Protein AF-A0A444K1G9-F1 (afdb_monomer)

Secondary structure (DSSP, 8-state):
--HHHHHHHHHHHHHHHHHHHHHHSHHHHHHHTT--HHHHHHHHHHHHHHHHHHHHHHHHHHTTS-HHHHHHHHHHHHHHHHHHHHH-

Solvent-accessible surface area (backbone atoms only — not comparable to full-atom values): 5043 Å² total; per-residue (Å²): 131,63,68,71,58,54,52,50,50,53,50,54,47,55,52,50,49,64,68,51,49,53,70,77,42,34,64,59,52,6,58,76,71,73,48,53,56,77,61,44,48,46,58,57,51,52,49,52,52,48,49,68,52,46,52,58,51,50,48,63,76,44,63,89,54,66,65,66,64,52,53,52,51,53,51,50,50,52,51,52,52,52,52,51,64,76,74,108

Radius of gyration: 15.73 Å; Cα contacts (8 Å, |Δi|>4): 18; chains: 1; bounding box: 28×26×45 Å

Foldseek 3Di:
DDPVVVVVVVLVVVVVCVLCVCVVCLVVVCVVVVHDSVVSCVVNVVVVVCCVPVVVVLCVVCVPPDPVVSVVVVSVVVVVVVVVVVVD

pLDDT: mean 92.17, std 3.68, range [70.94, 97.31]

Sequence (88 aa):
MPLPILALAIASFCIGTTEFVIMGLLPEVAADLGVSIPSAGLLVTGYALGVVFGAPIVAMATARLPRKPVLVGLAALFVIGNLFCAIA

Mean predicted aligned error: 3.92 Å

Structure (mmCIF, N/CA/C/O backbone):
data_AF-A0A444K1G9-F1
#
_entry.id   AF-A0A444K1G9-F1
#
loop_
_atom_site.group_PDB
_atom_site.id
_atom_site.type_symbol
_atom_site.label_atom_id
_atom_site.label_alt_id
_atom_site.label_comp_id
_atom_site.label_asym_id
_atom_site.label_entity_id
_atom_site.label_seq_id
_atom_site.pdbx_PDB_ins_code
_atom_site.Cartn_x
_atom_site.Cartn_y
_atom_site.Cartn_z
_atom_site.occupancy
_atom_site.B_iso_or_equiv
_atom_site.auth_seq_id
_atom_site.auth_comp_id
_atom_site.auth_asym_id
_atom_site.auth_atom_id
_atom_site.pdbx_PDB_model_num
ATOM 1 N N . MET A 1 1 ? 1.393 -14.819 23.217 1.00 70.94 1 MET A N 1
ATOM 2 C CA . MET A 1 1 ? 1.227 -13.453 22.666 1.00 70.94 1 MET A CA 1
ATOM 3 C C . MET A 1 1 ? -0.261 -13.171 22.513 1.00 70.94 1 MET A C 1
ATOM 5 O O . MET A 1 1 ? -0.973 -14.090 22.126 1.00 70.94 1 MET A O 1
ATOM 9 N N . PRO A 1 2 ? -0.758 -11.969 22.834 1.00 90.12 2 PRO A N 1
ATOM 10 C CA . PRO A 1 2 ? -2.173 -11.650 22.658 1.00 90.12 2 PRO A CA 1
ATOM 11 C C . PRO A 1 2 ? -2.555 -11.676 21.165 1.00 90.12 2 PRO A C 1
ATOM 13 O O . PRO A 1 2 ? -1.848 -11.105 20.334 1.00 90.12 2 PRO A O 1
ATOM 16 N N . LEU A 1 3 ? -3.679 -12.327 20.836 1.00 89.06 3 LEU A N 1
ATOM 17 C CA . LEU A 1 3 ? -4.178 -12.520 19.460 1.00 89.06 3 LEU A CA 1
ATOM 18 C C . LEU A 1 3 ? -4.162 -11.248 18.584 1.00 89.06 3 LEU A C 1
ATOM 20 O O . LEU A 1 3 ? -3.748 -11.338 17.431 1.00 89.06 3 LEU A O 1
ATOM 24 N N . PRO A 1 4 ? -4.557 -10.059 19.090 1.00 86.50 4 PRO A N 1
ATOM 25 C CA . PRO A 1 4 ? -4.537 -8.833 18.293 1.00 86.50 4 PRO A CA 1
ATOM 26 C C . PRO A 1 4 ? -3.138 -8.418 17.829 1.00 86.50 4 PRO A C 1
ATOM 28 O O . PRO A 1 4 ? -2.994 -7.904 16.727 1.00 86.50 4 PRO A O 1
ATOM 31 N N . ILE A 1 5 ? -2.105 -8.656 18.642 1.00 89.50 5 ILE A N 1
ATOM 32 C CA . ILE A 1 5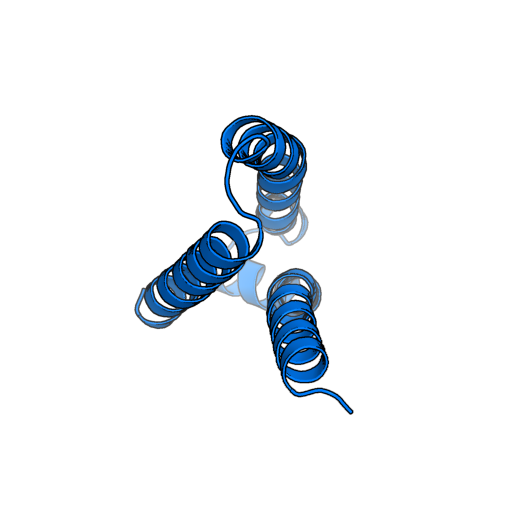 ? -0.722 -8.323 18.273 1.00 89.50 5 ILE A CA 1
ATOM 33 C C . ILE A 1 5 ? -0.218 -9.289 17.205 1.00 89.50 5 ILE A C 1
ATOM 35 O O . ILE A 1 5 ? 0.449 -8.856 16.275 1.00 89.50 5 ILE A O 1
ATOM 39 N N . LEU A 1 6 ? -0.580 -10.573 17.293 1.00 91.75 6 LEU A N 1
ATOM 40 C CA . LEU A 1 6 ? -0.252 -11.542 16.248 1.00 91.75 6 LEU A CA 1
ATOM 41 C C . LEU A 1 6 ? -0.918 -11.167 14.917 1.00 91.75 6 LEU A C 1
ATOM 43 O O . LEU A 1 6 ? -0.262 -11.184 13.883 1.00 91.75 6 LEU A O 1
ATOM 47 N N . ALA A 1 7 ? -2.191 -10.765 14.947 1.00 88.69 7 ALA A N 1
ATOM 48 C CA . ALA A 1 7 ? -2.898 -10.301 13.755 1.00 88.69 7 ALA A CA 1
ATOM 49 C C . ALA A 1 7 ? -2.244 -9.049 13.144 1.00 88.69 7 ALA A C 1
ATOM 51 O O . ALA A 1 7 ? -2.050 -8.991 11.933 1.00 88.69 7 ALA A O 1
ATOM 52 N N . LEU A 1 8 ? -1.856 -8.075 13.974 1.00 90.50 8 LEU A N 1
ATOM 53 C CA . LEU A 1 8 ? -1.129 -6.888 13.517 1.00 90.50 8 LEU A CA 1
ATOM 54 C C . LEU A 1 8 ? 0.256 -7.239 12.965 1.00 90.50 8 LEU A C 1
ATOM 56 O O . LEU A 1 8 ? 0.655 -6.679 11.953 1.00 90.50 8 LEU A O 1
ATOM 60 N N . ALA A 1 9 ? 0.971 -8.179 13.584 1.00 92.75 9 ALA A N 1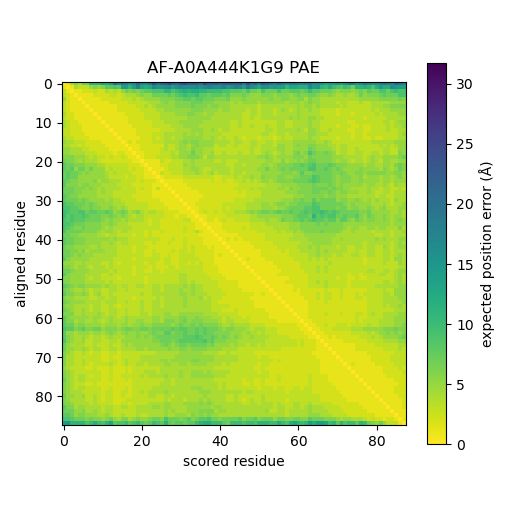
ATOM 61 C CA . ALA A 1 9 ? 2.272 -8.630 13.105 1.00 92.75 9 ALA A CA 1
ATOM 62 C C . ALA A 1 9 ? 2.164 -9.300 11.728 1.00 92.75 9 ALA A C 1
ATOM 64 O O . ALA A 1 9 ? 2.942 -8.973 10.837 1.00 92.75 9 ALA A O 1
ATOM 65 N N . ILE A 1 10 ? 1.174 -10.179 11.536 1.00 92.25 10 ILE A N 1
ATOM 66 C CA . ILE A 1 10 ? 0.904 -10.814 10.238 1.00 92.25 10 ILE A CA 1
ATOM 67 C C . ILE A 1 10 ? 0.534 -9.753 9.197 1.00 92.25 10 ILE A C 1
ATOM 69 O O . ILE A 1 10 ? 1.088 -9.764 8.104 1.00 92.25 10 ILE A O 1
ATOM 73 N N . ALA A 1 11 ? -0.347 -8.808 9.537 1.00 90.69 11 ALA A N 1
ATOM 74 C CA . ALA A 1 11 ? -0.732 -7.735 8.624 1.00 90.69 11 ALA A CA 1
ATOM 75 C C . ALA A 1 11 ? 0.475 -6.880 8.205 1.00 90.69 11 ALA A C 1
ATOM 77 O O . ALA A 1 11 ? 0.703 -6.693 7.013 1.00 90.69 11 ALA A O 1
ATOM 78 N N . SER A 1 12 ? 1.285 -6.421 9.164 1.00 92.00 12 SER A N 1
ATOM 79 C CA . SER A 1 12 ? 2.503 -5.652 8.884 1.00 92.00 12 SER A CA 1
ATOM 80 C C . SER A 1 12 ? 3.517 -6.448 8.064 1.00 92.00 12 SER A C 1
ATOM 82 O O . SER A 1 12 ? 4.167 -5.878 7.193 1.00 92.00 12 SER A O 1
ATOM 84 N N . PHE A 1 13 ? 3.640 -7.755 8.311 1.00 92.88 13 PHE A N 1
ATOM 85 C CA . PHE A 1 13 ? 4.493 -8.634 7.518 1.00 92.88 13 PHE A CA 1
ATOM 86 C C . PHE A 1 13 ? 4.007 -8.716 6.070 1.00 92.88 13 PHE A C 1
ATOM 88 O O . PHE A 1 13 ? 4.779 -8.427 5.166 1.00 92.88 13 PHE A O 1
ATOM 95 N N . CYS A 1 14 ? 2.728 -9.027 5.840 1.00 90.88 14 CYS A N 1
ATOM 96 C CA . CYS A 1 14 ? 2.160 -9.114 4.493 1.00 90.88 14 CYS A CA 1
ATOM 97 C C . CYS A 1 14 ? 2.281 -7.792 3.719 1.00 90.88 14 CYS A C 1
ATOM 99 O O . CYS A 1 14 ? 2.649 -7.806 2.543 1.00 90.88 14 CYS A O 1
ATOM 101 N N . ILE A 1 15 ? 2.004 -6.660 4.377 1.00 91.38 15 ILE A N 1
ATOM 102 C CA . ILE A 1 15 ? 2.162 -5.327 3.781 1.00 91.38 15 ILE A CA 1
ATOM 103 C C . ILE A 1 15 ? 3.631 -5.108 3.405 1.00 91.38 15 ILE A C 1
ATOM 105 O O . ILE A 1 15 ? 3.925 -4.878 2.236 1.00 91.38 15 ILE A O 1
ATOM 109 N N . GLY A 1 16 ? 4.560 -5.295 4.348 1.00 90.50 16 GLY A N 1
ATOM 110 C CA . GLY A 1 16 ? 5.990 -5.128 4.090 1.00 90.50 16 GLY A CA 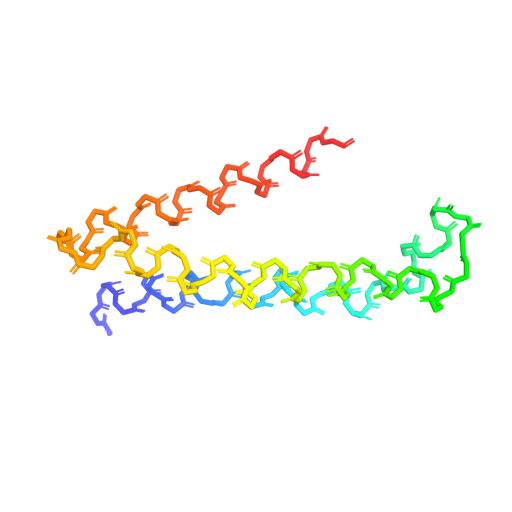1
ATOM 111 C C . GLY A 1 16 ? 6.497 -6.033 2.965 1.00 90.50 16 GLY A C 1
ATOM 112 O O . GLY A 1 16 ? 7.170 -5.566 2.052 1.00 90.50 16 GLY A O 1
ATOM 113 N N . THR A 1 17 ? 6.134 -7.317 2.959 1.00 91.19 17 THR A N 1
ATOM 114 C CA . THR A 1 17 ? 6.520 -8.240 1.882 1.00 91.19 17 THR A CA 1
ATOM 115 C C . THR A 1 17 ? 6.064 -7.730 0.517 1.00 91.19 17 THR A C 1
ATOM 117 O O . THR A 1 17 ? 6.860 -7.738 -0.415 1.00 91.19 17 THR A O 1
ATOM 120 N N . THR A 1 18 ? 4.830 -7.237 0.403 1.00 87.94 18 THR A N 1
ATOM 121 C CA . THR A 1 18 ? 4.286 -6.721 -0.865 1.00 87.94 18 THR A CA 1
ATOM 122 C C . THR A 1 18 ? 5.057 -5.493 -1.358 1.00 87.94 18 THR A C 1
ATOM 124 O O . THR A 1 18 ? 5.332 -5.367 -2.548 1.00 87.94 18 THR A O 1
ATOM 127 N N . GLU A 1 19 ? 5.461 -4.612 -0.443 1.00 87.44 19 GLU A N 1
ATOM 128 C CA . GLU A 1 19 ? 6.193 -3.384 -0.771 1.00 87.44 19 GLU A CA 1
ATOM 129 C C . GLU A 1 19 ? 7.654 -3.633 -1.163 1.00 87.44 19 GLU A C 1
ATOM 131 O O . GLU A 1 19 ? 8.193 -2.931 -2.018 1.00 87.44 19 GLU A O 1
ATOM 136 N N . PHE A 1 20 ? 8.311 -4.623 -0.552 1.00 84.50 20 PHE A N 1
ATOM 137 C CA . PHE A 1 20 ? 9.740 -4.872 -0.768 1.00 84.50 20 PHE A CA 1
ATOM 138 C C . PHE A 1 20 ? 10.024 -5.918 -1.852 1.00 84.50 20 PHE A C 1
ATOM 140 O O . PHE A 1 20 ? 11.059 -5.830 -2.515 1.00 84.50 20 PHE A O 1
ATOM 147 N N . VAL A 1 21 ? 9.123 -6.882 -2.081 1.00 90.12 21 VAL A N 1
ATOM 148 C CA . VAL A 1 21 ? 9.313 -7.931 -3.102 1.00 90.12 21 VAL A CA 1
ATOM 149 C C . VAL A 1 21 ? 9.497 -7.339 -4.500 1.00 90.12 21 VAL A C 1
ATOM 151 O O . VAL A 1 21 ? 10.353 -7.811 -5.246 1.00 90.12 21 VAL A O 1
ATOM 154 N N . ILE A 1 22 ? 8.778 -6.263 -4.838 1.00 85.62 22 ILE A N 1
ATOM 155 C CA . ILE A 1 22 ? 8.872 -5.619 -6.159 1.00 85.62 22 ILE A CA 1
ATOM 156 C C . ILE A 1 22 ? 10.285 -5.109 -6.475 1.00 85.62 22 ILE A C 1
ATOM 158 O O . ILE A 1 22 ? 10.692 -5.102 -7.630 1.00 85.62 22 ILE A O 1
ATOM 162 N N . MET A 1 23 ? 11.059 -4.713 -5.459 1.00 87.00 23 MET A N 1
ATOM 163 C CA . MET A 1 23 ? 12.433 -4.242 -5.652 1.00 87.00 23 MET A CA 1
ATOM 164 C C . MET A 1 23 ? 13.359 -5.392 -6.058 1.00 87.00 23 MET A C 1
ATOM 166 O O . MET A 1 23 ? 14.272 -5.191 -6.855 1.00 87.00 23 MET A O 1
ATOM 170 N N . GLY A 1 24 ? 13.102 -6.594 -5.530 1.00 88.50 24 GLY A N 1
ATOM 171 C CA . GLY A 1 24 ? 13.813 -7.813 -5.909 1.00 88.50 24 GLY A CA 1
ATOM 172 C C . GLY A 1 24 ? 13.398 -8.347 -7.280 1.00 88.50 24 GLY A C 1
ATOM 173 O O . GLY A 1 24 ? 14.241 -8.895 -7.976 1.00 88.50 24 GLY A O 1
ATOM 174 N N . LEU A 1 25 ? 12.136 -8.139 -7.669 1.00 91.94 25 LEU A N 1
ATOM 175 C CA . LEU A 1 25 ? 11.574 -8.563 -8.959 1.00 91.94 25 LEU A CA 1
ATOM 176 C C . LEU A 1 25 ? 11.678 -7.495 -10.059 1.00 91.94 25 LEU A C 1
ATOM 178 O O . LEU A 1 25 ? 11.127 -7.658 -11.146 1.00 91.94 25 LEU A O 1
ATOM 182 N N . LEU A 1 26 ? 12.326 -6.359 -9.784 1.00 91.31 26 LEU A N 1
ATOM 183 C CA . LEU A 1 26 ? 12.373 -5.232 -10.714 1.00 91.31 26 LEU A CA 1
ATOM 184 C C . LEU A 1 26 ? 12.980 -5.599 -12.085 1.00 91.31 26 LEU A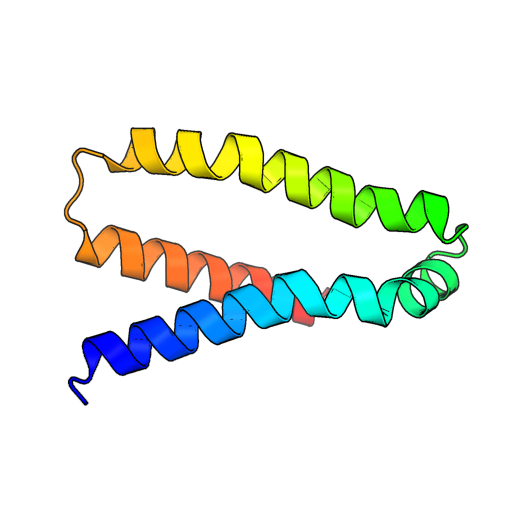 C 1
ATOM 186 O O . LEU A 1 26 ? 12.449 -5.124 -13.092 1.00 91.31 26 LEU A O 1
ATOM 190 N N . PRO A 1 27 ? 14.049 -6.423 -12.172 1.00 92.56 27 PRO A N 1
ATOM 191 C CA . PRO A 1 27 ? 14.573 -6.887 -13.456 1.00 92.56 27 PRO A CA 1
ATOM 192 C C . PRO A 1 27 ? 13.560 -7.721 -14.251 1.00 92.56 27 PRO A C 1
ATOM 194 O O . PRO A 1 27 ? 13.413 -7.507 -15.453 1.00 92.56 27 PRO A O 1
ATOM 197 N N . GLU A 1 28 ? 12.840 -8.630 -13.594 1.00 93.75 28 GLU A N 1
ATOM 198 C CA . GLU A 1 28 ? 11.800 -9.459 -14.207 1.00 93.75 28 GLU A CA 1
ATOM 199 C C . GLU A 1 28 ? 10.625 -8.606 -14.694 1.00 93.75 28 GLU A C 1
ATOM 201 O O . GLU A 1 28 ? 10.182 -8.766 -15.828 1.00 93.75 28 GLU A O 1
ATOM 206 N N . VAL A 1 29 ? 10.174 -7.641 -13.886 1.00 91.75 29 VAL A N 1
ATOM 207 C CA . VAL A 1 29 ? 9.116 -6.686 -14.262 1.00 91.75 29 VAL A CA 1
ATOM 208 C C . VAL A 1 29 ? 9.537 -5.841 -15.466 1.00 91.75 29 VAL A C 1
ATOM 210 O O . VAL A 1 29 ? 8.739 -5.603 -16.370 1.00 91.75 29 VAL A O 1
ATOM 213 N N . ALA A 1 30 ? 10.793 -5.390 -15.507 1.00 94.00 30 ALA A N 1
ATOM 214 C CA . ALA A 1 30 ? 11.322 -4.640 -16.643 1.00 94.00 30 ALA A CA 1
ATOM 215 C C . ALA A 1 30 ? 11.346 -5.491 -17.924 1.00 94.00 30 ALA A C 1
ATOM 217 O O . ALA A 1 30 ? 10.967 -5.001 -18.990 1.00 94.00 30 ALA A O 1
ATOM 218 N N . ALA A 1 31 ? 11.750 -6.761 -17.812 1.00 95.06 31 ALA A N 1
ATOM 219 C CA . ALA A 1 31 ? 11.770 -7.701 -18.927 1.00 95.06 31 ALA A CA 1
ATOM 220 C C . ALA A 1 31 ? 10.359 -8.002 -19.458 1.00 95.06 31 ALA A C 1
ATOM 222 O O . ALA A 1 31 ? 10.157 -7.969 -20.671 1.00 95.06 31 ALA A O 1
ATOM 223 N N . ASP A 1 32 ? 9.392 -8.233 -18.567 1.00 93.44 32 ASP A N 1
ATOM 224 C CA . ASP A 1 32 ? 8.005 -8.551 -18.926 1.00 93.44 32 ASP A CA 1
ATOM 225 C C . ASP A 1 32 ? 7.289 -7.362 -19.591 1.00 93.44 32 ASP A C 1
ATOM 227 O O . ASP A 1 32 ? 6.614 -7.506 -20.608 1.00 93.44 32 ASP A O 1
ATOM 231 N N . LEU A 1 33 ? 7.529 -6.146 -19.089 1.00 92.50 33 LEU A N 1
ATOM 232 C CA . LEU A 1 33 ? 7.001 -4.911 -19.679 1.00 92.50 33 LEU A CA 1
ATOM 233 C C . LEU A 1 33 ? 7.782 -4.440 -20.922 1.00 92.50 33 LEU A C 1
ATOM 235 O O . LEU A 1 33 ? 7.367 -3.480 -21.575 1.00 92.50 33 LEU A O 1
ATOM 239 N N . GLY A 1 34 ? 8.921 -5.063 -21.246 1.00 93.44 34 GLY A N 1
ATOM 240 C CA . GLY A 1 34 ? 9.786 -4.665 -22.361 1.00 93.44 34 GLY A CA 1
ATOM 241 C C . GLY A 1 34 ? 10.426 -3.278 -22.195 1.00 93.44 34 GLY A C 1
ATOM 242 O O . GLY A 1 34 ? 10.721 -2.608 -23.188 1.00 93.44 34 GLY A O 1
ATOM 243 N N . VAL A 1 35 ? 10.624 -2.821 -20.955 1.00 95.25 35 VAL A N 1
ATOM 244 C CA . VAL A 1 35 ? 11.178 -1.496 -20.628 1.00 95.25 35 VAL A CA 1
ATOM 245 C C . VAL A 1 35 ? 12.540 -1.604 -19.945 1.00 95.25 35 VAL A C 1
ATOM 247 O O . VAL A 1 35 ? 12.962 -2.658 -19.482 1.00 95.25 35 VAL A O 1
ATOM 250 N N . SER A 1 36 ? 13.259 -0.485 -19.857 1.00 94.38 36 SER A N 1
ATOM 251 C CA . SER A 1 36 ? 14.518 -0.438 -19.107 1.00 94.38 36 SER A CA 1
ATOM 252 C C . SER A 1 36 ? 14.284 -0.545 -17.590 1.00 94.38 36 SER A C 1
ATOM 254 O O . SER A 1 36 ? 13.257 -0.088 -17.085 1.00 94.38 36 SER A O 1
ATOM 256 N N . ILE A 1 37 ? 15.263 -1.067 -16.839 1.00 91.62 37 ILE A N 1
ATOM 257 C CA . ILE A 1 37 ? 15.197 -1.142 -15.364 1.00 91.62 37 ILE A CA 1
ATOM 258 C C . ILE A 1 37 ? 14.944 0.240 -14.722 1.00 91.62 37 ILE A C 1
ATOM 260 O O . ILE A 1 37 ? 14.066 0.331 -13.863 1.00 91.62 37 ILE A O 1
ATOM 264 N N . PRO A 1 38 ? 15.617 1.341 -15.135 1.00 93.38 38 PRO A N 1
ATOM 265 C CA . PRO A 1 38 ? 15.300 2.673 -14.615 1.00 93.38 38 PRO A CA 1
ATOM 266 C C . PRO A 1 38 ? 13.842 3.090 -14.846 1.00 93.38 38 PRO A C 1
ATOM 268 O O . PRO A 1 38 ? 13.235 3.703 -13.971 1.00 93.38 38 PRO A O 1
ATOM 271 N N . SER A 1 39 ? 13.262 2.732 -15.998 1.00 93.31 39 SER A N 1
ATOM 272 C CA . SER A 1 39 ? 11.851 2.998 -16.298 1.00 93.31 39 SER A CA 1
ATOM 273 C C . SER A 1 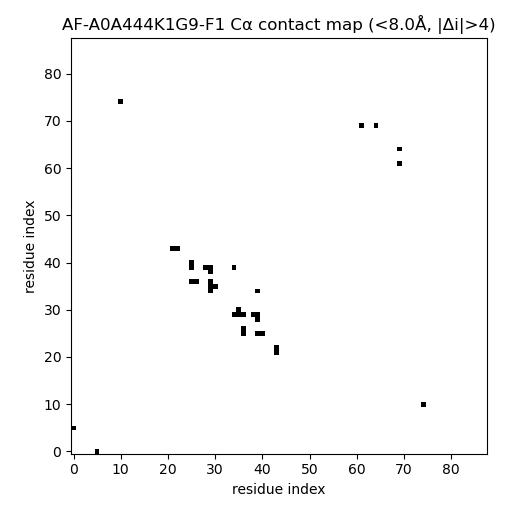39 ? 10.917 2.173 -15.413 1.00 93.31 39 SER A C 1
ATOM 275 O O . SER A 1 39 ? 9.970 2.730 -14.867 1.00 93.31 39 SER A O 1
ATOM 277 N N . ALA A 1 40 ? 11.199 0.882 -15.206 1.00 91.94 40 ALA A N 1
ATOM 278 C CA . ALA A 1 40 ? 10.443 0.045 -14.270 1.00 91.94 40 ALA A CA 1
ATOM 279 C C . ALA A 1 40 ? 10.525 0.584 -12.828 1.00 91.94 40 ALA A C 1
ATOM 281 O O . ALA A 1 40 ? 9.542 0.545 -12.090 1.00 91.94 40 ALA A O 1
ATOM 282 N N . GLY A 1 41 ? 11.655 1.187 -12.442 1.00 91.25 41 GLY A N 1
ATOM 283 C CA . GLY A 1 41 ? 11.823 1.871 -11.154 1.00 91.25 41 GLY A CA 1
ATOM 284 C C . GLY A 1 41 ? 10.839 3.027 -10.913 1.00 91.25 41 GLY A C 1
ATOM 285 O O . GLY A 1 41 ? 10.551 3.367 -9.760 1.00 91.25 41 GLY A O 1
ATOM 286 N N . LEU A 1 42 ? 10.248 3.600 -11.969 1.00 93.62 42 LEU A N 1
ATOM 287 C CA . LEU A 1 42 ? 9.186 4.601 -11.831 1.00 93.62 42 LEU A CA 1
ATOM 288 C C . LEU A 1 42 ? 7.913 4.018 -11.206 1.00 93.62 42 LEU A C 1
ATOM 290 O O . LEU A 1 42 ? 7.187 4.767 -10.556 1.00 93.62 42 LEU A O 1
ATOM 294 N N . LEU A 1 43 ? 7.671 2.705 -11.313 1.00 89.38 43 LEU A N 1
ATOM 295 C CA . LEU A 1 43 ? 6.574 2.032 -10.607 1.00 89.38 43 LEU A CA 1
ATOM 296 C C . LEU A 1 43 ? 6.744 2.164 -9.088 1.00 89.38 43 LEU A C 1
ATOM 298 O O . LEU A 1 43 ? 5.803 2.519 -8.380 1.00 89.38 43 LEU A O 1
ATOM 302 N N . VAL A 1 44 ? 7.973 1.977 -8.595 1.00 90.69 44 VAL A N 1
ATOM 303 C CA . VAL A 1 44 ? 8.312 2.138 -7.172 1.00 90.69 44 VAL A CA 1
ATOM 304 C C . VAL A 1 44 ? 8.188 3.600 -6.742 1.00 90.69 44 VAL A C 1
ATOM 306 O O . VAL A 1 44 ? 7.694 3.893 -5.656 1.00 90.69 44 VAL A O 1
ATOM 309 N N . THR A 1 45 ? 8.580 4.539 -7.605 1.00 92.69 45 THR A N 1
ATOM 310 C CA . THR A 1 45 ? 8.441 5.977 -7.321 1.00 92.69 45 THR A CA 1
ATOM 311 C C . THR A 1 45 ? 6.971 6.398 -7.270 1.00 92.69 45 THR A C 1
ATOM 313 O O . THR A 1 45 ? 6.569 7.111 -6.352 1.00 92.69 45 THR A O 1
ATOM 316 N N . GLY A 1 46 ? 6.148 5.930 -8.212 1.00 93.00 46 GLY A N 1
ATOM 317 C CA . GLY A 1 46 ? 4.704 6.167 -8.218 1.00 93.00 46 GLY A CA 1
ATOM 318 C C . GLY A 1 46 ? 4.032 5.616 -6.961 1.00 93.00 46 GLY A C 1
ATOM 319 O O . GLY A 1 46 ? 3.251 6.323 -6.322 1.00 93.00 46 GLY A O 1
ATOM 320 N N . TYR A 1 47 ? 4.411 4.404 -6.550 1.00 90.75 47 TYR A N 1
ATOM 321 C CA . TYR A 1 47 ? 4.004 3.823 -5.273 1.00 90.75 47 TYR A CA 1
ATOM 322 C C . TYR A 1 47 ? 4.402 4.708 -4.077 1.00 90.75 47 TYR A C 1
ATOM 324 O O . TYR A 1 47 ? 3.548 5.056 -3.259 1.00 90.75 47 TYR A O 1
ATOM 332 N N . ALA A 1 48 ? 5.665 5.139 -4.000 1.00 92.25 48 ALA A N 1
ATOM 333 C CA . ALA A 1 48 ? 6.162 5.979 -2.911 1.00 92.25 48 ALA A CA 1
ATOM 334 C C . ALA A 1 48 ? 5.402 7.312 -2.812 1.00 92.25 48 ALA A C 1
ATOM 336 O O . ALA A 1 48 ? 5.040 7.732 -1.712 1.00 92.25 48 ALA A O 1
ATOM 337 N N . LEU A 1 49 ? 5.093 7.949 -3.946 1.00 96.31 49 LEU A N 1
ATOM 338 C CA . LEU A 1 49 ? 4.231 9.134 -3.979 1.00 96.31 49 LEU A CA 1
ATOM 339 C C . LEU A 1 49 ? 2.826 8.805 -3.455 1.00 96.31 49 LEU A C 1
ATOM 341 O O . LEU A 1 49 ? 2.296 9.531 -2.614 1.00 96.31 49 LEU A O 1
ATOM 345 N N . GLY A 1 50 ? 2.254 7.681 -3.891 1.00 93.94 50 GLY A N 1
ATOM 346 C CA . GLY A 1 50 ? 0.975 7.174 -3.398 1.00 93.94 50 GLY A CA 1
ATOM 347 C C . GLY A 1 50 ? 0.939 7.038 -1.874 1.00 93.94 50 GLY A C 1
ATOM 348 O O . GLY A 1 50 ? -0.018 7.488 -1.250 1.00 93.94 50 GLY A O 1
ATOM 349 N N . VAL A 1 51 ? 1.994 6.505 -1.255 1.00 93.25 51 VAL A N 1
ATOM 350 C CA . VAL A 1 51 ? 2.103 6.387 0.210 1.00 93.25 51 VAL A CA 1
ATOM 351 C C . VAL A 1 51 ? 2.286 7.746 0.878 1.00 93.25 51 VAL A C 1
ATOM 353 O O . VAL A 1 51 ? 1.591 8.043 1.852 1.00 93.25 51 VAL A O 1
ATOM 356 N N . VAL A 1 52 ? 3.192 8.580 0.356 1.00 96.50 52 VAL A N 1
ATOM 357 C CA . VAL A 1 52 ? 3.523 9.901 0.917 1.00 96.50 52 VAL A CA 1
ATOM 358 C C . VAL A 1 52 ? 2.290 10.788 1.026 1.00 96.50 52 VAL A C 1
ATOM 360 O O . VAL A 1 52 ? 2.130 11.479 2.030 1.00 96.50 52 VAL A O 1
ATOM 363 N N . PHE A 1 53 ? 1.405 10.759 0.032 1.00 97.31 53 PHE A N 1
ATOM 364 C CA . PHE A 1 53 ? 0.162 11.529 0.074 1.00 97.31 53 PHE A CA 1
ATOM 365 C C . PHE A 1 53 ? -0.992 10.734 0.688 1.00 97.31 53 PHE A C 1
ATOM 367 O O . PHE A 1 53 ? -1.751 11.265 1.501 1.00 97.31 53 PHE A O 1
ATOM 374 N N . GLY A 1 54 ? -1.118 9.455 0.340 1.00 94.81 54 GLY A N 1
ATOM 375 C CA . GLY A 1 54 ? -2.219 8.599 0.766 1.00 94.81 54 GLY A CA 1
ATOM 376 C C . GLY A 1 54 ? -2.259 8.393 2.274 1.00 94.81 54 GLY A C 1
ATOM 377 O O . GLY A 1 54 ? -3.327 8.533 2.871 1.00 94.81 54 GLY A O 1
ATOM 378 N N . ALA A 1 55 ? -1.119 8.135 2.921 1.00 93.56 55 ALA A N 1
ATOM 379 C CA . ALA A 1 55 ? -1.090 7.878 4.358 1.00 93.56 55 ALA A CA 1
ATOM 380 C C . ALA A 1 55 ? -1.552 9.095 5.190 1.00 93.56 55 ALA A C 1
ATOM 382 O O . ALA A 1 55 ? -2.454 8.917 6.013 1.00 93.56 55 ALA A O 1
ATOM 383 N N . PRO A 1 56 ? -1.054 10.332 4.972 1.00 95.94 56 PRO A N 1
ATOM 384 C CA . PRO A 1 56 ? -1.590 11.518 5.640 1.00 95.94 56 PRO A CA 1
ATOM 385 C C . PRO A 1 56 ? -3.070 11.766 5.350 1.00 95.94 56 PRO A C 1
ATOM 387 O O . PRO A 1 56 ? -3.823 12.074 6.273 1.00 95.94 56 PRO A O 1
ATOM 390 N N . ILE A 1 57 ? -3.508 11.612 4.095 1.00 97.31 57 ILE A N 1
ATOM 391 C CA . 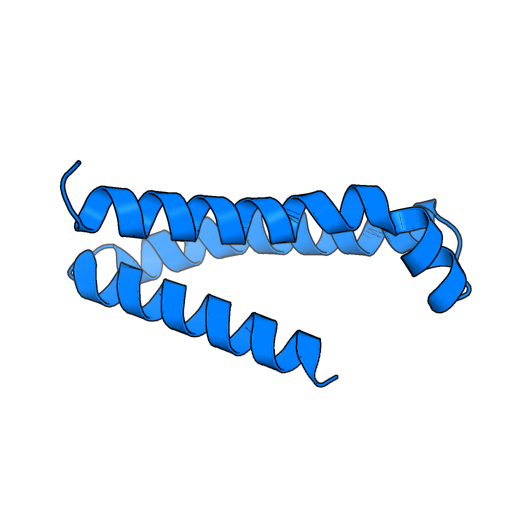ILE A 1 57 ? -4.911 11.830 3.710 1.00 97.31 57 ILE A CA 1
ATOM 392 C C . ILE A 1 57 ? -5.824 10.854 4.456 1.00 97.31 57 ILE A C 1
ATOM 394 O O . ILE A 1 57 ? -6.794 11.277 5.088 1.00 97.31 57 ILE A O 1
ATOM 398 N N . VAL A 1 58 ? -5.493 9.562 4.446 1.00 95.75 58 VAL A N 1
ATOM 399 C CA . VAL A 1 58 ? -6.254 8.526 5.155 1.00 95.75 58 VAL A CA 1
ATOM 400 C C . VAL A 1 58 ? -6.206 8.754 6.665 1.00 95.75 58 VAL A C 1
ATOM 402 O O . VAL A 1 58 ? -7.238 8.646 7.329 1.00 95.75 58 VAL A O 1
ATOM 405 N N . ALA A 1 59 ? -5.050 9.119 7.222 1.00 94.06 59 ALA A N 1
ATOM 406 C CA . ALA A 1 59 ? -4.912 9.413 8.646 1.00 94.06 59 ALA A CA 1
ATOM 407 C C . ALA A 1 59 ? -5.795 10.594 9.078 1.00 94.06 59 ALA A C 1
ATOM 409 O O . ALA A 1 59 ? -6.486 10.500 10.092 1.00 94.06 59 ALA A O 1
ATOM 410 N N . MET A 1 60 ? -5.829 11.678 8.297 1.00 96.94 60 MET A N 1
ATOM 411 C CA . MET A 1 60 ? -6.695 12.831 8.560 1.00 96.94 60 MET A CA 1
ATOM 412 C C . MET A 1 60 ? -8.177 12.476 8.404 1.00 96.94 6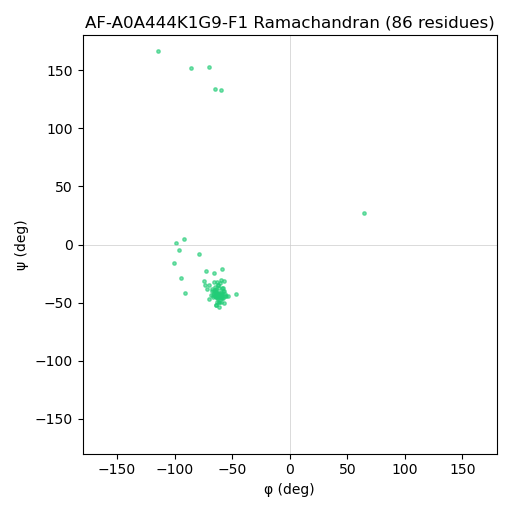0 MET A C 1
ATOM 414 O O . MET A 1 60 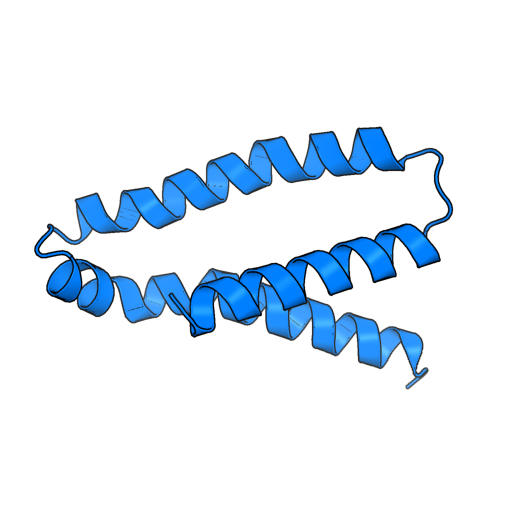? -8.979 12.802 9.280 1.00 96.94 60 MET A O 1
ATOM 418 N N . ALA A 1 61 ? -8.541 11.765 7.334 1.00 96.88 61 ALA A N 1
ATOM 419 C CA . ALA A 1 61 ? -9.922 11.365 7.063 1.00 96.88 61 ALA A CA 1
ATOM 420 C C . ALA A 1 61 ? -10.484 10.419 8.138 1.00 96.88 61 ALA A C 1
ATOM 422 O O . ALA A 1 61 ? -11.672 10.463 8.456 1.00 96.88 61 ALA A O 1
ATOM 423 N N . THR A 1 62 ? -9.631 9.582 8.730 1.00 96.31 62 THR A N 1
ATOM 424 C CA . THR A 1 62 ? -10.025 8.592 9.743 1.00 96.31 62 THR A CA 1
ATOM 425 C C . THR A 1 62 ? -9.755 9.040 11.183 1.00 96.31 62 THR A C 1
ATOM 427 O O . THR A 1 62 ? -10.081 8.308 12.117 1.00 96.31 62 THR A O 1
ATOM 430 N N . ALA A 1 63 ? -9.239 10.256 11.399 1.00 94.94 63 ALA A N 1
ATOM 431 C CA . ALA A 1 63 ? -8.756 10.729 12.702 1.00 94.94 63 ALA A CA 1
ATOM 432 C C . ALA A 1 63 ? -9.803 10.687 13.831 1.00 94.94 63 ALA A C 1
ATOM 434 O O . ALA A 1 63 ? -9.453 10.494 14.996 1.00 94.94 63 ALA A O 1
ATOM 435 N N . ARG A 1 64 ? -11.087 10.877 13.499 1.00 94.56 64 ARG A N 1
ATOM 436 C CA . ARG A 1 64 ? -12.205 10.878 14.463 1.00 94.56 64 ARG A CA 1
ATOM 437 C C . ARG A 1 64 ? -12.923 9.532 14.574 1.00 94.56 64 ARG A C 1
ATOM 439 O O . ARG A 1 64 ? -13.834 9.399 15.387 1.00 94.56 64 ARG A O 1
ATOM 446 N N . LEU A 1 65 ? -12.551 8.553 13.751 1.00 95.62 65 LEU A N 1
ATOM 447 C CA . LEU A 1 65 ? -13.199 7.249 13.723 1.00 95.62 65 LEU A CA 1
ATOM 448 C C . LEU A 1 65 ? -12.596 6.305 14.777 1.00 95.62 65 LEU A C 1
ATOM 450 O O . LEU A 1 65 ? -11.417 6.415 15.128 1.00 95.62 65 LEU A O 1
ATOM 454 N N . PRO A 1 66 ? -13.378 5.334 15.281 1.00 95.38 66 PRO A N 1
ATOM 455 C CA . PRO A 1 66 ? -12.848 4.305 16.164 1.00 95.38 66 PRO A CA 1
ATOM 456 C C . PRO A 1 66 ? -11.741 3.492 15.469 1.00 95.38 66 PRO A C 1
ATOM 458 O O . PRO A 1 66 ? -11.897 3.018 14.346 1.00 95.38 66 PRO A O 1
ATOM 461 N N . ARG A 1 67 ? -10.616 3.290 16.168 1.00 90.69 67 ARG A N 1
ATOM 462 C CA . ARG A 1 67 ? -9.384 2.677 15.625 1.00 90.69 67 ARG A CA 1
ATOM 463 C C . ARG A 1 67 ? -9.610 1.285 15.026 1.00 90.69 67 ARG A C 1
ATOM 465 O O . ARG A 1 67 ? -9.076 0.969 13.972 1.00 90.69 67 ARG A O 1
ATOM 472 N N . LYS A 1 68 ? -10.397 0.442 15.702 1.00 90.56 68 LYS A N 1
ATOM 473 C CA . LYS A 1 68 ? -10.592 -0.967 15.326 1.00 90.56 68 LYS A CA 1
ATOM 474 C C . LYS A 1 68 ? -11.284 -1.150 13.963 1.00 90.56 68 LYS A C 1
ATOM 476 O O . LYS A 1 68 ? -10.719 -1.865 13.143 1.00 90.56 68 LYS A O 1
ATOM 481 N N . PRO A 1 69 ? -12.443 -0.527 13.671 1.00 93.69 69 PRO A N 1
ATOM 482 C CA . PRO A 1 69 ? -13.060 -0.644 12.349 1.00 93.69 69 PRO A CA 1
ATOM 483 C C . PRO A 1 69 ? -12.229 0.005 11.240 1.00 93.69 69 PRO A C 1
ATOM 485 O O . PRO A 1 69 ? -12.214 -0.530 10.140 1.00 93.69 69 PRO A O 1
ATOM 488 N N . VAL A 1 70 ? -11.486 1.083 11.523 1.00 94.94 70 VAL A N 1
ATOM 489 C CA . VAL A 1 70 ? -10.540 1.652 10.546 1.00 94.94 70 VAL A CA 1
ATOM 490 C C . VAL A 1 70 ? -9.457 0.634 10.192 1.00 94.94 70 VAL A C 1
ATOM 492 O O . VAL A 1 70 ? -9.245 0.359 9.017 1.00 94.94 70 VAL A O 1
ATOM 495 N N . LEU A 1 71 ? -8.819 0.017 11.192 1.00 91.94 71 LEU A N 1
ATOM 496 C CA . LEU A 1 71 ? -7.796 -1.011 10.967 1.00 91.94 71 LEU A CA 1
ATOM 497 C C . LEU A 1 71 ? -8.339 -2.205 10.173 1.00 91.94 71 LEU A C 1
ATOM 499 O O . LEU A 1 71 ? -7.699 -2.648 9.226 1.00 91.94 71 LEU A O 1
ATOM 503 N N . VAL A 1 72 ? -9.524 -2.708 10.532 1.00 93.50 72 VAL A N 1
ATOM 504 C CA . VAL A 1 72 ? -10.154 -3.837 9.826 1.00 93.50 72 VAL A CA 1
ATOM 505 C C . VAL A 1 72 ? -10.536 -3.453 8.396 1.00 93.50 72 VAL A C 1
ATOM 507 O O . VAL A 1 72 ? -10.300 -4.235 7.481 1.00 93.50 72 VAL A O 1
ATOM 510 N N . GLY A 1 73 ? -11.081 -2.253 8.184 1.00 94.88 73 GLY A N 1
ATOM 511 C CA . GLY A 1 73 ? -11.441 -1.756 6.857 1.00 94.88 73 GLY A CA 1
ATOM 512 C C . GLY A 1 73 ? -10.226 -1.580 5.946 1.00 94.88 73 GLY A C 1
ATOM 513 O O . GLY A 1 73 ? -10.256 -2.020 4.801 1.00 94.88 73 GLY A O 1
ATOM 514 N N . LEU A 1 74 ? -9.134 -1.010 6.463 1.00 93.38 74 LEU A N 1
ATOM 515 C CA . LEU A 1 74 ? -7.879 -0.870 5.718 1.00 93.38 74 LEU A CA 1
ATOM 516 C C . LEU A 1 74 ? -7.243 -2.232 5.408 1.00 93.38 74 LEU A C 1
ATOM 518 O O . LEU A 1 74 ? -6.778 -2.443 4.291 1.00 93.38 74 LEU A O 1
ATOM 522 N N . ALA A 1 75 ? -7.276 -3.176 6.352 1.00 92.50 75 ALA A N 1
ATOM 523 C CA . ALA A 1 75 ? -6.807 -4.539 6.111 1.00 92.50 75 ALA A CA 1
ATOM 524 C C . ALA A 1 75 ? -7.649 -5.254 5.039 1.00 92.50 75 ALA A C 1
ATOM 526 O O . ALA A 1 75 ? -7.097 -5.909 4.158 1.00 92.50 75 ALA A O 1
ATOM 527 N N . ALA A 1 76 ? -8.975 -5.098 5.069 1.00 94.81 76 ALA A N 1
ATOM 528 C CA . ALA A 1 76 ? -9.858 -5.654 4.046 1.00 94.81 76 ALA A CA 1
ATOM 529 C C . ALA A 1 76 ? -9.579 -5.043 2.664 1.00 94.81 76 ALA A C 1
ATOM 531 O O . ALA A 1 76 ? -9.481 -5.776 1.682 1.00 94.81 76 ALA A O 1
ATOM 532 N N . LEU A 1 77 ? -9.387 -3.722 2.592 1.00 94.56 77 LEU A N 1
ATOM 533 C CA . LEU A 1 77 ? -9.020 -3.033 1.356 1.00 94.56 77 LEU A CA 1
ATOM 534 C C . LEU A 1 77 ? -7.689 -3.551 0.793 1.00 94.5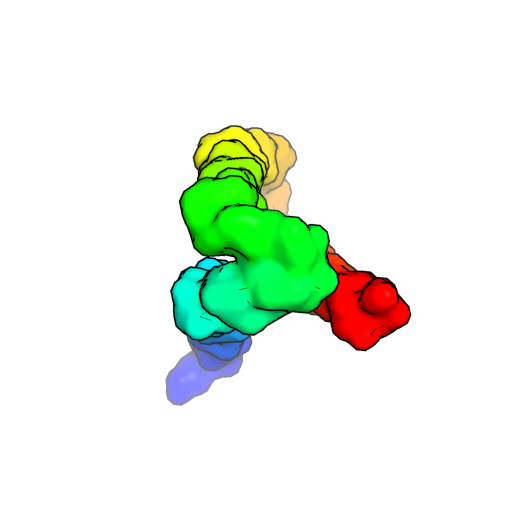6 77 LEU A C 1
ATOM 536 O O . LEU A 1 77 ? -7.602 -3.819 -0.403 1.00 94.56 77 LEU A O 1
ATOM 540 N N . PHE A 1 78 ? -6.684 -3.749 1.650 1.00 92.00 78 PHE A N 1
ATOM 541 C CA . PHE A 1 78 ? -5.398 -4.332 1.261 1.00 92.00 78 PHE A CA 1
ATOM 542 C C . PHE A 1 78 ? -5.559 -5.740 0.672 1.00 92.00 78 PHE A C 1
ATOM 544 O O . PHE A 1 78 ? -5.001 -6.031 -0.386 1.00 92.00 78 PHE A O 1
ATOM 551 N N . VAL A 1 79 ? -6.349 -6.604 1.318 1.00 93.44 79 VAL A N 1
ATOM 552 C CA . VAL A 1 79 ? -6.607 -7.971 0.833 1.00 93.44 79 VAL A CA 1
ATOM 553 C C . VAL A 1 79 ? -7.325 -7.953 -0.516 1.00 93.44 79 VAL A C 1
ATOM 555 O O . VAL A 1 79 ? -6.915 -8.660 -1.431 1.00 93.44 79 VAL A O 1
ATOM 558 N N . ILE A 1 80 ? -8.364 -7.128 -0.663 1.00 96.19 80 ILE A N 1
ATOM 559 C CA . ILE A 1 80 ? -9.121 -7.004 -1.915 1.00 96.19 80 ILE A CA 1
ATOM 560 C C . ILE A 1 80 ? -8.225 -6.477 -3.043 1.00 96.19 80 ILE A C 1
ATOM 562 O O . ILE A 1 80 ? -8.255 -7.016 -4.145 1.00 96.19 80 ILE A O 1
ATOM 566 N N . GLY A 1 81 ? -7.399 -5.464 -2.767 1.00 93.19 81 GLY A N 1
ATOM 567 C CA . GLY A 1 81 ? -6.449 -4.924 -3.740 1.00 93.19 81 GLY A CA 1
ATOM 568 C C . GLY A 1 81 ? -5.452 -5.978 -4.222 1.00 93.19 81 GLY A C 1
ATOM 569 O O . GLY A 1 81 ? -5.263 -6.137 -5.423 1.00 93.19 81 GLY A O 1
ATOM 570 N N . ASN A 1 82 ? -4.884 -6.760 -3.301 1.00 90.94 82 ASN A N 1
ATOM 571 C CA . ASN A 1 82 ? -3.988 -7.860 -3.663 1.00 90.94 82 ASN A CA 1
ATOM 572 C C . ASN A 1 82 ? -4.701 -8.961 -4.452 1.00 90.94 82 ASN A C 1
ATOM 574 O O . ASN A 1 82 ? -4.117 -9.523 -5.374 1.00 90.94 82 ASN A O 1
ATOM 578 N N . LEU A 1 83 ? -5.962 -9.254 -4.127 1.00 94.88 83 LEU A N 1
ATOM 579 C CA . LEU A 1 83 ? -6.747 -10.223 -4.882 1.00 94.88 83 LEU A CA 1
ATOM 580 C C . LEU A 1 83 ? -6.974 -9.755 -6.324 1.00 94.88 83 LEU A C 1
ATOM 582 O O . LEU A 1 83 ? -6.855 -10.565 -7.235 1.00 94.88 83 LEU A O 1
ATOM 586 N N . PHE A 1 84 ? -7.242 -8.461 -6.537 1.00 95.25 84 PHE A N 1
ATOM 587 C CA . PHE A 1 84 ? -7.331 -7.889 -7.882 1.00 95.25 84 PHE A CA 1
ATOM 588 C C . PHE A 1 84 ? -6.009 -7.987 -8.644 1.00 95.25 84 PHE A C 1
ATOM 590 O O . PHE A 1 84 ? -6.023 -8.378 -9.805 1.00 95.25 84 PHE A O 1
ATOM 597 N N . CYS A 1 85 ? -4.876 -7.698 -8.000 1.00 88.38 85 CYS A N 1
ATOM 598 C CA . CYS A 1 85 ? -3.564 -7.881 -8.624 1.00 88.38 85 CYS A CA 1
ATOM 599 C C . CYS A 1 85 ? -3.285 -9.345 -8.988 1.00 88.38 85 CYS A C 1
ATOM 601 O O . CYS A 1 85 ? -2.631 -9.601 -9.986 1.00 88.38 85 CYS A O 1
ATOM 603 N N . ALA A 1 86 ? -3.762 -10.302 -8.190 1.00 89.81 86 ALA A N 1
ATOM 604 C CA . ALA A 1 86 ? -3.529 -11.723 -8.436 1.00 89.81 86 ALA A CA 1
ATOM 605 C C . ALA A 1 86 ? -4.329 -12.287 -9.625 1.00 89.81 86 ALA A C 1
ATOM 607 O O . ALA A 1 86 ? -3.958 -13.332 -10.153 1.00 89.81 86 ALA A O 1
ATOM 608 N N . ILE A 1 87 ? -5.443 -11.648 -10.001 1.00 94.19 87 ILE A N 1
ATOM 609 C CA . ILE A 1 87 ? -6.306 -12.093 -11.110 1.00 94.19 87 ILE A CA 1
ATOM 610 C C . ILE A 1 87 ? -6.097 -11.311 -12.413 1.00 94.19 87 ILE A C 1
ATOM 612 O O . ILE A 1 87 ? -6.611 -11.748 -13.442 1.00 94.19 87 ILE A O 1
ATOM 616 N N . ALA A 1 88 ? -5.449 -10.146 -12.346 1.00 82.31 88 ALA A N 1
ATOM 617 C CA . ALA A 1 88 ? -5.144 -9.297 -13.497 1.00 82.31 88 ALA A CA 1
ATOM 618 C C . ALA A 1 88 ? -3.916 -9.824 -14.244 1.00 82.31 88 ALA A C 1
ATOM 620 O O . ALA A 1 88 ? -3.956 -9.781 -15.494 1.00 82.31 88 ALA A O 1
#